Protein AF-A0A3P6GHQ1-F1 (afdb_monomer_lite)

Organism: Brassica oleracea (NCBI:txid3712)

Sequence (84 aa):
MRITSIRFETDCLDLVDMITNPVYWPTFVSELEMFQRLHEDFEDVSVSHIPRSRNGRADSLAKKARTKDYIFSHIDQIRPDGGA

Radius of gyration: 16.14 Å; chains: 1; bounding box: 36×50×38 Å

Foldseek 3Di:
DQAAEEEAEDQDPVVVCCQVPVVVVVVCVVVNVVVVVVVVSHNYYDYYYDHVVVVVVVVVVVVVVVPPPDDDDPDPPPDPDPDD

InterPro domains:
  IPR002156 Ribonuclease H domain [PF13456] (3-65)
  IPR012337 Ribonuclease H-like superfamily [SSF53098] (4-68)
  IPR036397 Ribonuclease H superfamily [G3DSA:3.30.420.10] (1-67)
  IPR044730 Ribonuclease H-like domain, plant type [cd06222] (6-63)

pLDDT: 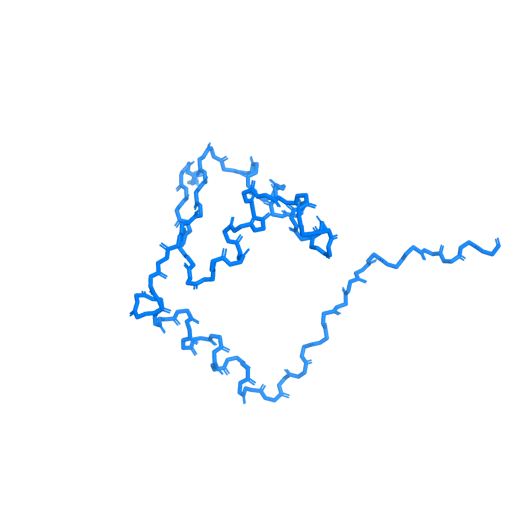mean 85.11, std 14.96, range [41.12, 98.06]

Structure (mmCIF, N/CA/C/O backbone):
data_AF-A0A3P6GHQ1-F1
#
_entry.id   AF-A0A3P6GHQ1-F1
#
loop_
_atom_site.group_PDB
_atom_site.id
_atom_site.type_symbol
_atom_site.label_atom_id
_atom_site.label_alt_id
_atom_site.label_comp_id
_atom_site.label_asym_id
_atom_site.label_entity_id
_atom_site.label_seq_id
_atom_site.pdbx_PDB_ins_code
_atom_site.Cartn_x
_atom_site.Cartn_y
_atom_site.Cartn_z
_atom_site.occupancy
_atom_site.B_iso_or_equiv
_atom_site.auth_seq_id
_atom_site.auth_comp_id
_atom_site.auth_asym_id
_atom_site.auth_atom_id
_atom_site.pdbx_PDB_model_num
ATOM 1 N N . MET A 1 1 ? -22.011 4.186 10.218 1.00 51.34 1 MET A N 1
ATOM 2 C CA . MET A 1 1 ? -21.180 2.969 10.138 1.00 51.34 1 MET A CA 1
ATOM 3 C C . MET A 1 1 ? -19.741 3.426 10.307 1.00 51.34 1 MET A C 1
ATOM 5 O O . MET A 1 1 ? -19.248 4.102 9.418 1.00 51.34 1 MET A O 1
ATOM 9 N N . ARG A 1 2 ? -19.132 3.215 11.480 1.00 64.56 2 ARG A N 1
ATOM 10 C CA . ARG A 1 2 ? -17.699 3.484 11.667 1.00 64.56 2 ARG A CA 1
ATOM 11 C C . ARG A 1 2 ? -16.960 2.253 11.161 1.00 64.56 2 ARG A C 1
ATOM 13 O O . ARG A 1 2 ? -17.297 1.148 11.578 1.00 64.56 2 ARG A O 1
ATOM 20 N N . ILE A 1 3 ? -16.058 2.429 10.206 1.00 67.12 3 ILE A N 1
ATOM 21 C CA . ILE A 1 3 ? -15.151 1.353 9.815 1.00 67.12 3 ILE A CA 1
ATOM 22 C C . ILE A 1 3 ? -14.083 1.322 10.903 1.00 67.12 3 ILE A C 1
ATOM 24 O O . ILE A 1 3 ? -13.387 2.310 11.092 1.00 67.12 3 ILE A O 1
ATOM 28 N N . THR A 1 4 ? -14.028 0.240 11.671 1.00 83.62 4 THR A N 1
ATOM 29 C CA . THR A 1 4 ? -13.122 0.128 12.821 1.00 83.62 4 THR A CA 1
ATOM 30 C C . THR A 1 4 ? -11.781 -0.478 12.420 1.00 83.62 4 THR A C 1
ATOM 32 O O . THR A 1 4 ? -10.753 -0.020 12.894 1.00 83.62 4 THR A O 1
ATOM 35 N N . SER A 1 5 ? -11.768 -1.438 11.489 1.00 89.56 5 SER A N 1
ATOM 36 C CA . SER A 1 5 ? -10.540 -2.080 11.003 1.00 89.56 5 SER A CA 1
ATOM 37 C C . SER A 1 5 ? -10.487 -2.137 9.475 1.00 89.56 5 SER A C 1
ATOM 39 O O . SER A 1 5 ? -11.476 -2.501 8.827 1.00 89.56 5 SER A O 1
ATOM 41 N N . ILE A 1 6 ? -9.334 -1.789 8.897 1.00 91.31 6 ILE A N 1
ATOM 42 C CA . ILE A 1 6 ? -9.053 -1.860 7.459 1.00 91.31 6 ILE A CA 1
ATOM 43 C C . ILE A 1 6 ? -7.778 -2.661 7.195 1.00 91.31 6 ILE A C 1
ATOM 45 O O . ILE A 1 6 ? -6.734 -2.474 7.814 1.00 91.31 6 ILE A O 1
ATOM 49 N N . ARG A 1 7 ? -7.855 -3.540 6.196 1.00 93.38 7 ARG A N 1
ATOM 50 C CA . ARG A 1 7 ? -6.722 -4.306 5.676 1.00 93.38 7 ARG A CA 1
ATOM 51 C C . ARG A 1 7 ? -6.490 -3.935 4.222 1.00 93.38 7 ARG A C 1
ATOM 53 O O . ARG A 1 7 ? -7.286 -4.291 3.356 1.00 93.38 7 ARG A O 1
ATOM 60 N N . PHE A 1 8 ? -5.404 -3.224 3.967 1.00 94.00 8 PHE A N 1
ATOM 61 C CA . PHE A 1 8 ? -4.917 -2.942 2.629 1.00 94.00 8 PHE A CA 1
ATOM 62 C C . PHE A 1 8 ? -3.929 -4.025 2.190 1.00 94.00 8 PHE A C 1
ATOM 64 O O . PHE A 1 8 ? -3.096 -4.508 2.961 1.00 94.00 8 PHE A O 1
ATOM 71 N N . GLU A 1 9 ? -4.005 -4.380 0.915 1.00 97.12 9 GLU A N 1
ATOM 72 C CA . GLU A 1 9 ? -3.085 -5.308 0.271 1.00 97.12 9 GLU A CA 1
ATOM 73 C C . GLU A 1 9 ? -2.455 -4.620 -0.944 1.00 97.12 9 GLU A C 1
ATOM 75 O O . GLU A 1 9 ? -3.137 -3.934 -1.708 1.00 97.12 9 GLU A O 1
ATOM 80 N N . THR A 1 10 ? -1.148 -4.795 -1.120 1.00 97.12 10 THR A N 1
ATOM 81 C CA . THR A 1 10 ? -0.377 -4.230 -2.234 1.00 97.12 10 THR A CA 1
ATOM 82 C C . THR A 1 10 ? 0.600 -5.264 -2.775 1.00 97.12 10 THR A C 1
ATOM 84 O O . THR A 1 10 ? 1.108 -6.087 -2.024 1.00 97.12 10 THR A O 1
ATOM 87 N N . ASP A 1 11 ? 0.897 -5.239 -4.070 1.00 97.50 11 ASP A N 1
ATOM 88 C CA . ASP A 1 11 ? 1.986 -6.030 -4.661 1.00 97.50 11 ASP A CA 1
ATOM 89 C C . ASP A 1 11 ? 3.301 -5.248 -4.785 1.00 97.50 11 ASP A C 1
ATOM 91 O O . ASP A 1 11 ? 4.259 -5.727 -5.388 1.00 97.50 11 ASP A O 1
ATOM 95 N N . CYS A 1 12 ? 3.353 -4.044 -4.211 1.00 96.06 12 CYS A N 1
ATOM 96 C CA . CYS A 1 12 ? 4.534 -3.193 -4.172 1.00 96.06 12 CYS A CA 1
ATOM 97 C C . CYS A 1 12 ? 5.231 -3.321 -2.812 1.00 96.06 12 CYS A C 1
ATOM 99 O O . CYS A 1 12 ? 4.739 -2.794 -1.813 1.00 96.06 12 CYS A O 1
ATOM 101 N N . LEU A 1 13 ? 6.376 -4.010 -2.773 1.00 96.44 13 LEU A N 1
ATOM 102 C CA . LEU A 1 13 ? 7.193 -4.117 -1.559 1.00 96.44 13 LEU A CA 1
ATOM 103 C C . LEU A 1 13 ? 7.744 -2.760 -1.118 1.00 96.44 13 LEU A C 1
ATOM 105 O O . LEU A 1 13 ? 7.724 -2.476 0.075 1.00 96.44 13 LEU A O 1
ATOM 109 N N . ASP A 1 14 ? 8.138 -1.907 -2.065 1.00 95.75 14 ASP A N 1
ATOM 110 C CA . ASP A 1 14 ? 8.643 -0.566 -1.760 1.00 95.75 14 ASP A CA 1
ATOM 111 C C . ASP A 1 14 ? 7.601 0.260 -1.000 1.00 95.75 14 ASP A C 1
ATOM 113 O O . ASP A 1 14 ? 7.949 0.985 -0.080 1.00 95.75 14 ASP A O 1
ATOM 117 N N . LEU A 1 15 ? 6.306 0.116 -1.314 1.00 95.06 15 LEU A N 1
ATOM 118 C CA . LEU A 1 15 ? 5.240 0.814 -0.584 1.00 95.06 15 LEU A CA 1
ATOM 119 C C . LEU A 1 15 ? 5.140 0.338 0.872 1.00 95.06 15 LEU A C 1
ATOM 121 O O . LEU A 1 15 ? 4.922 1.141 1.774 1.00 95.06 15 LEU A O 1
ATOM 125 N N . VAL A 1 16 ? 5.297 -0.965 1.109 1.00 95.44 16 VAL A N 1
ATOM 126 C CA . VAL A 1 16 ? 5.305 -1.515 2.473 1.00 95.44 16 VAL A CA 1
ATOM 127 C C . VAL A 1 16 ? 6.533 -1.017 3.234 1.00 95.44 16 VAL A C 1
ATOM 129 O O . VAL A 1 16 ? 6.418 -0.652 4.405 1.00 95.44 16 VAL A O 1
ATOM 132 N N . ASP A 1 17 ? 7.688 -0.950 2.571 1.00 95.81 17 ASP A N 1
ATOM 133 C CA . ASP A 1 17 ? 8.922 -0.439 3.166 1.00 95.81 17 ASP A CA 1
ATOM 134 C C . ASP A 1 17 ? 8.856 1.069 3.446 1.00 95.81 17 ASP A C 1
ATOM 136 O O . ASP A 1 17 ? 9.243 1.493 4.528 1.00 95.81 17 ASP A O 1
ATOM 140 N N . MET A 1 18 ? 8.262 1.866 2.552 1.00 95.31 18 MET A N 1
ATOM 141 C CA . MET A 1 18 ? 7.999 3.297 2.762 1.00 95.31 18 MET A CA 1
ATOM 142 C C . MET A 1 18 ? 7.182 3.556 4.029 1.00 95.31 18 MET A C 1
ATOM 144 O O . MET A 1 18 ? 7.476 4.480 4.781 1.00 95.31 18 MET A O 1
ATOM 148 N N . ILE A 1 19 ? 6.163 2.734 4.281 1.00 93.19 19 ILE A N 1
ATOM 149 C CA . ILE A 1 19 ? 5.289 2.882 5.451 1.00 93.19 19 ILE A CA 1
ATOM 150 C C . ILE A 1 19 ? 5.991 2.398 6.726 1.00 93.19 19 ILE A C 1
ATOM 152 O O . ILE A 1 19 ? 5.837 3.002 7.785 1.00 93.19 19 ILE A O 1
ATOM 156 N N . THR A 1 20 ? 6.758 1.311 6.634 1.00 93.94 20 THR A N 1
ATOM 157 C CA . THR A 1 20 ? 7.416 0.693 7.797 1.00 93.94 20 THR A CA 1
ATOM 158 C C . THR A 1 20 ? 8.684 1.447 8.204 1.00 93.94 20 THR A C 1
ATOM 160 O O . THR A 1 20 ? 8.972 1.587 9.390 1.00 93.94 20 THR A O 1
ATOM 163 N N . ASN A 1 21 ? 9.431 1.955 7.225 1.00 95.25 21 ASN A N 1
ATOM 164 C CA . ASN A 1 21 ? 10.726 2.606 7.388 1.00 95.25 21 ASN A CA 1
ATOM 165 C C . ASN A 1 21 ? 10.774 3.966 6.656 1.00 95.25 21 ASN A C 1
ATOM 167 O O . ASN A 1 21 ? 11.639 4.185 5.801 1.00 95.25 21 ASN A O 1
ATOM 171 N N . PRO A 1 22 ? 9.894 4.924 7.003 1.00 93.50 22 PRO A N 1
ATOM 172 C CA . PRO A 1 22 ? 9.729 6.181 6.262 1.00 93.50 22 PRO A CA 1
ATOM 173 C C . PRO A 1 22 ? 11.002 7.040 6.198 1.00 93.50 22 PRO A C 1
ATOM 175 O O . PRO A 1 22 ? 11.202 7.795 5.250 1.00 93.50 22 PRO A O 1
ATOM 178 N N . VAL A 1 23 ? 11.913 6.887 7.166 1.00 93.62 23 VAL A N 1
ATOM 179 C CA . VAL A 1 23 ? 13.208 7.591 7.214 1.00 93.62 23 VAL A CA 1
ATOM 180 C C . VAL A 1 23 ? 14.090 7.305 5.992 1.00 93.62 23 VAL A C 1
ATOM 182 O O . VAL A 1 23 ? 14.873 8.168 5.600 1.00 93.62 23 VAL A O 1
ATOM 185 N N . TYR A 1 24 ? 13.966 6.130 5.366 1.00 95.75 24 TYR A N 1
ATOM 186 C CA . TYR A 1 24 ? 14.744 5.787 4.168 1.00 95.75 24 TYR A CA 1
ATOM 187 C C . TYR A 1 24 ? 14.118 6.297 2.864 1.00 95.75 24 TYR A C 1
ATOM 189 O O . TYR A 1 24 ? 14.742 6.196 1.809 1.00 95.75 24 TYR A O 1
ATOM 197 N N . TRP A 1 25 ? 12.930 6.903 2.938 1.00 94.81 25 TRP A N 1
ATOM 198 C CA . TRP A 1 25 ? 12.150 7.358 1.788 1.00 94.81 25 TRP A CA 1
ATOM 199 C C . TRP A 1 25 ? 11.825 8.862 1.861 1.00 94.81 25 TRP A C 1
ATOM 201 O O . TRP A 1 25 ? 10.664 9.256 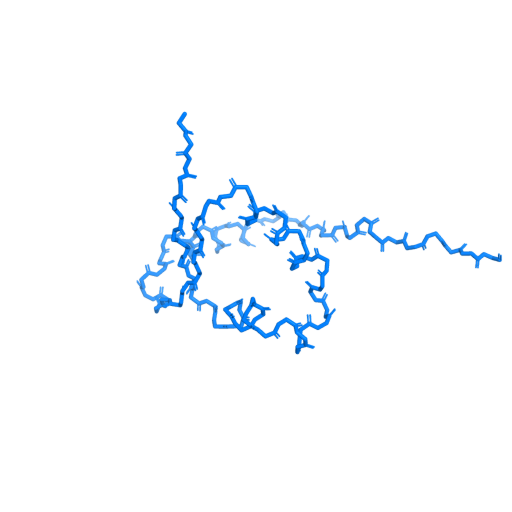1.738 1.00 94.81 25 TRP A O 1
ATOM 211 N N . PRO A 1 26 ? 12.837 9.742 2.019 1.00 93.44 26 PRO A N 1
ATOM 212 C CA . PRO A 1 26 ? 12.632 11.170 2.281 1.00 93.44 26 PRO A CA 1
ATOM 213 C C . PRO A 1 26 ? 11.926 11.920 1.142 1.00 93.44 26 PRO A C 1
ATOM 215 O O . PRO A 1 26 ? 11.372 12.992 1.360 1.00 93.44 26 PRO A O 1
ATOM 218 N N . THR A 1 27 ? 11.927 11.370 -0.075 1.00 93.69 27 THR A N 1
ATOM 219 C CA . THR A 1 27 ? 11.203 11.942 -1.219 1.00 93.69 27 THR A CA 1
ATOM 220 C C . THR A 1 27 ? 9.684 11.880 -1.048 1.00 93.69 27 THR A C 1
ATOM 222 O O . THR A 1 27 ? 9.001 12.699 -1.644 1.00 93.69 27 THR A O 1
ATOM 225 N N . PHE A 1 28 ? 9.165 10.963 -0.224 1.00 90.56 28 PHE A N 1
ATOM 226 C CA . PHE A 1 28 ? 7.726 10.710 -0.062 1.00 90.56 28 PHE A CA 1
ATOM 227 C C . PHE A 1 28 ? 7.161 11.225 1.270 1.00 90.56 28 PHE A C 1
ATOM 229 O O . PHE A 1 28 ? 6.124 10.756 1.738 1.00 90.56 28 PHE A O 1
ATOM 236 N N . VAL A 1 29 ? 7.865 12.144 1.942 1.00 91.00 29 VAL A N 1
ATOM 237 C CA . VAL A 1 29 ? 7.481 12.628 3.281 1.00 91.00 29 VAL A CA 1
ATOM 238 C C . VAL A 1 29 ? 6.070 13.210 3.280 1.00 91.00 29 VAL A C 1
ATOM 240 O O . VAL A 1 29 ? 5.280 12.886 4.162 1.00 91.00 29 VAL A O 1
ATOM 243 N N . SER A 1 30 ? 5.722 14.023 2.283 1.00 90.38 30 SER A N 1
ATOM 244 C CA . SER A 1 30 ? 4.414 14.682 2.222 1.00 90.38 30 SER A CA 1
ATOM 245 C C . SER A 1 30 ? 3.266 13.688 2.029 1.00 90.38 30 SER A C 1
ATOM 247 O O . SER A 1 30 ? 2.211 13.814 2.654 1.00 90.38 30 SER A O 1
ATOM 249 N N . GLU A 1 31 ? 3.470 12.661 1.211 1.00 92.00 31 GLU A N 1
ATOM 250 C CA . GLU A 1 31 ? 2.511 11.586 0.982 1.00 92.00 31 GLU A CA 1
ATOM 251 C C . GLU A 1 31 ? 2.375 10.684 2.208 1.00 92.00 31 GLU A C 1
ATOM 253 O O . GLU A 1 31 ? 1.261 10.290 2.555 1.00 92.00 31 GLU A O 1
ATOM 258 N N . LEU A 1 32 ? 3.482 10.389 2.894 1.00 92.19 32 LEU A N 1
ATOM 259 C CA . LEU A 1 32 ? 3.486 9.590 4.118 1.00 92.19 32 LEU A CA 1
ATOM 260 C C . LEU A 1 32 ? 2.809 10.326 5.282 1.00 92.19 32 LEU A C 1
ATOM 262 O O . LEU A 1 32 ? 2.048 9.707 6.023 1.00 92.19 32 LEU A O 1
ATOM 266 N N . GLU A 1 33 ? 2.993 11.642 5.407 1.00 92.50 33 GLU A N 1
ATOM 267 C CA . GLU A 1 33 ? 2.252 12.470 6.368 1.00 92.50 33 GLU A CA 1
ATOM 268 C C . GLU A 1 33 ? 0.748 12.480 6.069 1.00 92.50 33 GLU A C 1
ATOM 270 O O . GLU A 1 33 ? -0.075 12.336 6.975 1.00 92.50 33 GLU A O 1
ATOM 275 N N . MET A 1 34 ? 0.364 12.622 4.796 1.00 91.44 34 MET A N 1
ATOM 276 C CA . MET A 1 34 ? -1.042 12.550 4.393 1.00 91.44 34 MET A CA 1
ATOM 277 C C . MET A 1 34 ? -1.636 11.169 4.688 1.00 91.44 34 MET A C 1
ATOM 279 O O . MET A 1 34 ? -2.752 11.073 5.202 1.00 91.44 34 MET A O 1
ATOM 283 N N . PHE A 1 35 ? -0.887 10.105 4.399 1.00 90.50 35 PHE A N 1
ATOM 284 C CA . PHE A 1 35 ? -1.278 8.737 4.711 1.00 90.50 35 PHE A CA 1
ATOM 285 C C . PHE A 1 35 ? -1.471 8.532 6.219 1.00 90.50 35 PHE A C 1
ATOM 287 O O . PHE A 1 35 ? -2.477 7.951 6.616 1.00 90.50 35 PHE A O 1
ATOM 294 N N . GLN A 1 36 ? -0.572 9.052 7.061 1.00 90.12 36 GLN A N 1
ATOM 295 C CA . GLN A 1 36 ? -0.712 8.971 8.518 1.00 90.12 36 GLN A CA 1
ATOM 296 C C . GLN A 1 36 ? -1.965 9.690 9.025 1.00 90.12 36 GLN A C 1
ATOM 298 O O . GLN A 1 36 ? -2.699 9.125 9.829 1.00 90.12 36 GLN A O 1
ATOM 303 N N . ARG A 1 37 ? -2.281 10.881 8.503 1.00 90.94 37 ARG A N 1
ATOM 304 C CA . ARG A 1 37 ? -3.523 11.590 8.868 1.00 90.94 37 ARG A CA 1
ATOM 305 C C . ARG A 1 37 ? -4.771 10.786 8.509 1.00 90.94 37 ARG A C 1
ATOM 307 O O . ARG A 1 37 ? -5.695 10.707 9.303 1.00 90.94 37 ARG A O 1
ATOM 314 N N . LEU A 1 38 ? -4.785 10.162 7.331 1.00 87.94 38 LEU A N 1
ATOM 315 C CA . LEU A 1 38 ? -5.885 9.281 6.921 1.00 87.94 38 LEU A CA 1
ATOM 316 C C . LEU A 1 38 ? -5.958 8.011 7.776 1.00 87.94 38 LEU A C 1
ATOM 318 O O . LEU A 1 38 ? -7.039 7.478 7.995 1.00 87.94 38 LEU A O 1
ATOM 322 N N . HIS A 1 39 ? -4.816 7.506 8.238 1.00 87.25 39 HIS A N 1
ATOM 323 C CA . HIS A 1 39 ? -4.748 6.346 9.118 1.00 87.25 39 HIS A CA 1
ATOM 324 C C . HIS A 1 39 ? -5.367 6.639 10.494 1.00 87.25 39 HIS A C 1
ATOM 326 O O . HIS A 1 39 ? -6.026 5.767 11.052 1.00 87.25 39 HIS A O 1
ATOM 332 N N . GLU A 1 40 ? -5.194 7.851 11.032 1.00 88.25 40 GLU A N 1
ATOM 333 C CA . GLU A 1 40 ? -5.766 8.278 12.321 1.00 88.25 40 GLU A CA 1
ATOM 334 C C . GLU A 1 40 ? -7.309 8.294 12.342 1.00 88.25 40 GLU A C 1
ATOM 336 O O . GLU A 1 40 ? -7.906 8.228 13.417 1.00 88.25 40 GLU A O 1
ATOM 341 N N . ASP A 1 41 ? -7.964 8.308 11.175 1.00 87.94 41 ASP A N 1
ATOM 342 C CA . ASP A 1 41 ? -9.429 8.242 11.059 1.00 87.94 41 ASP A CA 1
ATOM 343 C C . ASP A 1 41 ? -10.009 6.835 11.346 1.00 87.94 41 ASP A C 1
ATOM 345 O O . ASP A 1 41 ? -11.234 6.668 11.423 1.00 87.94 41 ASP A O 1
ATOM 349 N N . PHE A 1 42 ? -9.157 5.816 11.515 1.00 88.31 42 PHE A N 1
ATOM 350 C CA . PHE A 1 42 ? -9.537 4.416 11.731 1.00 88.31 42 PHE A CA 1
ATOM 351 C C . PHE A 1 42 ? -8.908 3.852 13.016 1.00 88.31 42 PHE A C 1
ATOM 353 O O . PHE A 1 42 ? -7.837 4.279 13.437 1.00 88.31 42 PHE A O 1
ATOM 360 N N . GLU A 1 43 ? -9.560 2.871 13.653 1.00 88.81 43 GLU A N 1
ATOM 361 C CA . GLU A 1 43 ? -9.046 2.286 14.908 1.00 88.81 43 GLU A CA 1
ATOM 362 C C . GLU A 1 43 ? -7.889 1.305 14.659 1.00 88.81 43 GLU A C 1
ATOM 364 O O . GLU A 1 43 ? -6.968 1.218 15.466 1.00 88.81 43 GLU A O 1
ATOM 369 N N . ASP A 1 44 ? -7.938 0.569 13.547 1.00 89.69 44 ASP A N 1
ATOM 370 C CA . ASP A 1 44 ? -6.933 -0.418 13.158 1.00 89.69 44 ASP A CA 1
ATOM 371 C C . ASP A 1 44 ? -6.740 -0.414 11.638 1.00 89.69 44 ASP A C 1
ATOM 373 O O . ASP A 1 44 ? -7.682 -0.614 10.868 1.00 89.69 44 ASP A O 1
ATOM 377 N N . VAL A 1 45 ? -5.511 -0.197 11.180 1.00 91.31 45 VAL A N 1
ATOM 378 C CA . VAL A 1 45 ? -5.169 -0.241 9.758 1.00 91.31 45 VAL A CA 1
ATOM 379 C C . VAL A 1 45 ? -3.900 -1.053 9.584 1.00 91.31 45 VAL A C 1
ATOM 381 O O . VAL A 1 45 ? -2.917 -0.890 10.299 1.00 91.31 45 VAL A O 1
ATOM 384 N N . SER A 1 46 ? -3.907 -1.927 8.585 1.00 92.38 46 SER A N 1
ATOM 385 C CA . SER A 1 46 ? -2.719 -2.672 8.184 1.00 92.38 46 SER A CA 1
ATOM 386 C C . SER A 1 46 ? -2.541 -2.627 6.678 1.00 92.38 46 SER A C 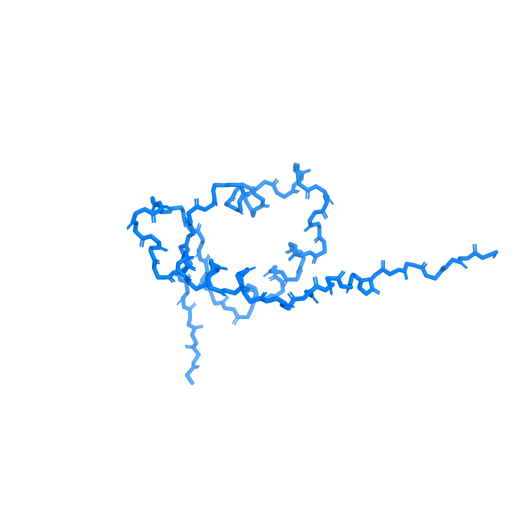1
ATOM 388 O O . SER A 1 46 ? -3.511 -2.627 5.919 1.00 92.38 46 SER A O 1
ATOM 390 N N . VAL A 1 47 ? -1.283 -2.606 6.247 1.00 95.00 47 VAL A N 1
ATOM 391 C CA . VAL A 1 47 ? -0.888 -2.709 4.844 1.00 95.00 47 VAL A CA 1
ATOM 392 C C . VAL A 1 47 ? 0.039 -3.908 4.723 1.00 95.00 47 VAL A C 1
ATOM 394 O O . VAL A 1 47 ? 1.027 -4.006 5.445 1.00 95.00 47 VAL A O 1
ATOM 397 N N . SER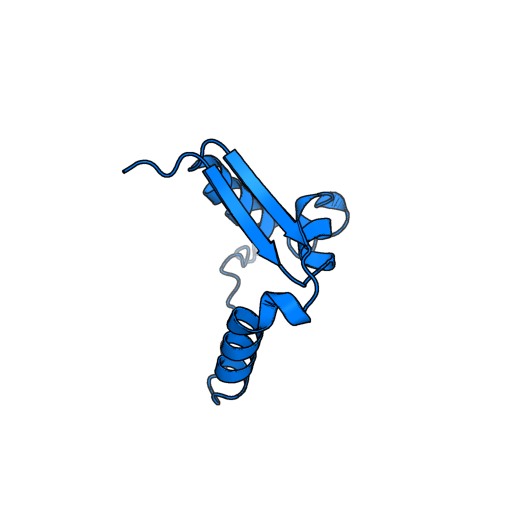 A 1 48 ? -0.289 -4.845 3.838 1.00 96.19 48 SER A N 1
ATOM 398 C CA . SER A 1 48 ? 0.492 -6.071 3.665 1.00 96.19 48 SER A CA 1
ATOM 399 C C . SER A 1 48 ? 0.803 -6.353 2.204 1.00 96.19 48 SER A C 1
ATOM 401 O O . SER A 1 48 ? 0.046 -5.994 1.299 1.00 96.19 48 SER A O 1
ATOM 403 N N . HIS A 1 49 ? 1.939 -7.007 1.977 1.00 97.94 49 HIS A N 1
ATOM 404 C CA . HIS A 1 49 ? 2.331 -7.420 0.641 1.00 97.94 49 HIS A CA 1
ATOM 405 C C . HIS A 1 49 ? 1.597 -8.697 0.207 1.00 97.94 49 HIS A C 1
ATOM 407 O O . HIS A 1 49 ? 1.560 -9.690 0.940 1.00 97.94 49 HIS A O 1
ATOM 413 N N . ILE A 1 50 ? 1.104 -8.705 -1.030 1.00 98.06 50 ILE A N 1
ATOM 414 C CA . ILE A 1 50 ? 0.587 -9.883 -1.727 1.00 98.06 50 ILE A CA 1
ATOM 415 C C . ILE A 1 50 ? 1.313 -10.081 -3.064 1.00 98.06 50 ILE A C 1
ATOM 417 O O . ILE A 1 50 ? 1.677 -9.113 -3.721 1.00 98.06 50 ILE A O 1
ATOM 421 N N . PRO A 1 51 ? 1.485 -11.325 -3.545 1.00 97.62 51 PRO A N 1
ATOM 422 C CA . PRO A 1 51 ? 1.989 -11.564 -4.893 1.00 97.62 51 PRO A CA 1
ATOM 423 C C . PRO A 1 51 ? 1.152 -10.839 -5.954 1.00 97.62 51 PRO A C 1
ATOM 425 O O . PRO A 1 51 ? -0.078 -10.860 -5.897 1.00 97.62 51 PRO A O 1
ATOM 428 N N . ARG A 1 52 ? 1.797 -10.303 -6.996 1.00 95.50 52 ARG A N 1
ATOM 429 C CA . ARG A 1 52 ? 1.119 -9.631 -8.122 1.00 95.50 52 ARG A CA 1
ATOM 430 C C . ARG A 1 52 ? 0.024 -10.470 -8.784 1.00 95.50 52 ARG A C 1
ATOM 432 O O . ARG A 1 52 ? -0.994 -9.932 -9.211 1.00 95.50 52 ARG A O 1
ATOM 439 N N . SER A 1 53 ? 0.186 -11.794 -8.816 1.00 96.25 53 SER A N 1
ATOM 440 C CA . SER A 1 53 ? -0.838 -12.731 -9.308 1.00 96.25 53 SER A CA 1
ATOM 441 C C . SER A 1 53 ? -2.145 -12.681 -8.507 1.00 96.25 53 SER A C 1
ATOM 443 O O . SER A 1 53 ? -3.203 -13.000 -9.045 1.00 96.25 53 SER A O 1
ATOM 445 N N . ARG A 1 54 ? -2.090 -12.245 -7.243 1.00 97.19 54 ARG A N 1
ATOM 446 C CA . ARG A 1 54 ? -3.243 -12.032 -6.360 1.00 97.19 54 ARG A CA 1
ATOM 447 C C . ARG A 1 54 ? -3.772 -10.594 -6.394 1.00 97.19 54 ARG A C 1
ATOM 449 O O . ARG A 1 54 ? -4.899 -10.379 -5.966 1.00 97.19 54 ARG A O 1
ATOM 456 N N . ASN A 1 55 ? -3.033 -9.641 -6.974 1.00 97.00 55 ASN A N 1
ATOM 457 C CA . ASN A 1 55 ? -3.449 -8.238 -7.124 1.00 97.00 55 ASN A CA 1
ATOM 458 C C . ASN A 1 55 ? -4.011 -7.901 -8.527 1.00 97.00 55 ASN A C 1
ATOM 460 O O . ASN A 1 55 ? -4.001 -6.752 -8.974 1.00 97.00 55 ASN A O 1
ATOM 464 N N . GLY A 1 56 ? -4.503 -8.905 -9.263 1.00 96.88 56 GLY A N 1
ATOM 465 C CA . GLY A 1 56 ? -4.823 -8.770 -10.691 1.00 96.88 56 GLY A CA 1
ATOM 466 C C . GLY A 1 56 ? -5.870 -7.698 -11.023 1.00 96.88 56 GLY A C 1
ATOM 467 O O . GLY A 1 56 ? -5.792 -7.057 -12.074 1.00 96.88 56 GLY A O 1
ATOM 468 N N . ARG A 1 57 ? -6.837 -7.452 -10.127 1.00 96.44 57 ARG A N 1
ATOM 469 C CA . ARG A 1 57 ? -7.861 -6.417 -10.340 1.00 96.44 57 ARG A CA 1
ATOM 470 C C . ARG A 1 57 ? -7.266 -5.010 -10.268 1.00 96.44 57 ARG A C 1
ATOM 472 O O . ARG A 1 57 ? -7.526 -4.219 -11.173 1.00 96.44 57 ARG A O 1
ATOM 479 N N . ALA A 1 58 ? -6.481 -4.706 -9.234 1.00 96.25 58 ALA A N 1
ATOM 480 C CA . ALA A 1 58 ? -5.843 -3.399 -9.094 1.00 96.25 58 ALA A CA 1
ATOM 481 C C . ALA A 1 58 ? -4.824 -3.165 -10.219 1.00 96.25 58 ALA A C 1
ATOM 483 O O . ALA A 1 58 ? -4.843 -2.110 -10.849 1.00 96.25 58 ALA A O 1
ATOM 484 N N . ASP A 1 59 ? -4.029 -4.186 -10.558 1.00 94.94 59 ASP A N 1
ATOM 485 C CA . ASP A 1 59 ? -3.083 -4.135 -11.675 1.00 94.94 59 ASP A CA 1
ATOM 486 C C . ASP A 1 59 ? -3.775 -3.827 -13.015 1.00 94.94 59 ASP A C 1
ATOM 488 O O . ASP A 1 59 ? -3.353 -2.943 -13.763 1.00 94.94 59 ASP A O 1
ATOM 492 N N . SER A 1 60 ? -4.886 -4.512 -13.313 1.00 94.88 60 SER A N 1
ATOM 493 C CA . SER A 1 60 ? -5.660 -4.262 -14.534 1.00 94.88 60 SER A CA 1
ATOM 494 C C . SER A 1 60 ? -6.191 -2.828 -14.591 1.00 94.88 60 SER A C 1
ATOM 496 O O . SER A 1 60 ? -6.136 -2.194 -15.647 1.00 94.8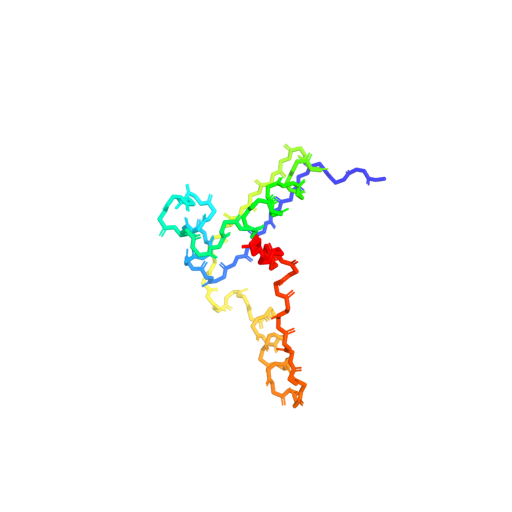8 60 SER A O 1
ATOM 498 N N . LEU A 1 61 ? -6.683 -2.297 -13.468 1.00 94.19 61 LEU A N 1
ATOM 499 C CA . LEU A 1 61 ? -7.180 -0.922 -13.385 1.00 94.19 61 LEU A CA 1
ATOM 500 C C . LEU A 1 61 ? -6.054 0.097 -13.593 1.00 94.19 61 LEU A C 1
ATOM 502 O O . LEU A 1 61 ? -6.214 1.001 -14.412 1.00 94.19 61 LEU A O 1
ATOM 506 N N . ALA A 1 62 ? -4.908 -0.088 -12.937 1.00 91.44 62 ALA A N 1
ATOM 507 C CA . ALA A 1 62 ? -3.743 0.781 -13.091 1.00 91.44 62 ALA A CA 1
ATOM 508 C C . ALA A 1 62 ? -3.219 0.783 -14.539 1.00 91.44 62 ALA A C 1
ATOM 510 O O . ALA A 1 62 ? -2.990 1.843 -15.124 1.00 91.44 62 ALA A O 1
ATOM 511 N N . LYS A 1 63 ? -3.111 -0.394 -15.171 1.00 90.94 63 LYS A N 1
ATOM 512 C CA . LYS A 1 63 ? -2.716 -0.528 -16.586 1.00 90.94 63 LYS A CA 1
ATOM 513 C C . LYS A 1 63 ? -3.703 0.153 -17.534 1.00 90.94 63 LYS A C 1
ATOM 515 O O . LYS A 1 63 ? -3.290 0.844 -18.465 1.00 90.94 63 LYS A O 1
ATOM 520 N N . LYS A 1 64 ? -5.008 -0.010 -17.300 1.00 91.31 64 LYS A N 1
ATOM 521 C CA . LYS A 1 64 ? -6.053 0.667 -18.086 1.00 91.31 64 LYS A CA 1
ATOM 522 C C . LYS A 1 64 ? -6.010 2.181 -17.913 1.00 91.31 64 LYS A C 1
ATOM 524 O O . LYS A 1 64 ? -6.251 2.892 -18.876 1.00 91.31 64 LYS A O 1
ATOM 529 N N . ALA A 1 65 ? -5.710 2.681 -16.716 1.00 88.75 65 ALA A N 1
ATOM 530 C CA . ALA A 1 65 ? -5.554 4.114 -16.487 1.00 88.75 65 ALA A CA 1
ATOM 531 C C . ALA A 1 65 ? -4.330 4.666 -17.230 1.00 88.75 65 ALA A C 1
ATOM 533 O O . ALA A 1 65 ? -4.457 5.651 -17.942 1.00 88.75 65 ALA A O 1
ATOM 534 N N . ARG A 1 66 ? -3.183 3.978 -17.152 1.00 84.88 66 ARG A N 1
ATOM 535 C CA . ARG A 1 66 ? -1.937 4.378 -17.830 1.00 84.88 66 ARG A CA 1
ATOM 536 C C . ARG A 1 66 ? -2.027 4.371 -19.360 1.00 84.88 66 ARG A C 1
ATOM 538 O O . ARG A 1 66 ? -1.304 5.104 -20.016 1.00 84.88 66 ARG A O 1
ATOM 545 N N . THR A 1 67 ? -2.862 3.502 -19.926 1.00 85.50 67 THR A N 1
ATOM 546 C CA . THR A 1 67 ? -3.061 3.395 -21.385 1.00 85.50 67 THR A CA 1
ATOM 547 C C . THR A 1 67 ? -4.065 4.405 -21.928 1.00 85.50 67 THR A C 1
ATOM 549 O O . THR A 1 67 ? -4.154 4.574 -23.142 1.00 85.50 67 THR A O 1
ATOM 552 N N . LYS A 1 68 ? -4.816 5.086 -21.057 1.00 78.31 68 LYS A N 1
ATOM 553 C CA . LYS A 1 68 ? -5.582 6.262 -21.459 1.00 78.31 68 LYS A CA 1
ATOM 554 C C . LYS A 1 68 ? -4.597 7.416 -21.602 1.00 78.31 68 LYS A C 1
ATOM 556 O O . LYS A 1 68 ? -3.811 7.648 -20.693 1.00 78.31 68 LYS A O 1
ATOM 561 N N . ASP A 1 69 ? -4.675 8.139 -22.712 1.00 67.44 69 ASP A N 1
ATOM 562 C CA . ASP A 1 69 ? -3.804 9.273 -23.071 1.00 67.44 69 ASP A CA 1
ATOM 563 C C . ASP A 1 69 ? -4.047 10.529 -22.199 1.00 67.44 69 ASP A C 1
ATOM 565 O O . ASP A 1 69 ? -3.979 11.670 -22.646 1.00 67.44 69 ASP A O 1
ATOM 569 N N . TYR A 1 70 ? -4.408 10.324 -20.931 1.00 67.56 70 TYR A N 1
ATOM 570 C CA . TYR A 1 70 ? -4.536 11.380 -19.943 1.00 67.56 70 TYR A CA 1
ATOM 571 C C . TYR A 1 70 ? -3.175 11.607 -19.298 1.00 67.56 70 TYR A C 1
ATOM 573 O O . TYR A 1 70 ? -2.702 10.806 -18.491 1.00 67.56 70 TYR A O 1
ATOM 581 N N . ILE A 1 71 ? -2.559 12.735 -19.639 1.00 63.66 71 ILE A N 1
ATOM 582 C CA . ILE A 1 71 ? -1.391 13.247 -18.929 1.00 63.66 71 ILE A CA 1
ATOM 583 C C . ILE A 1 71 ? -1.880 13.763 -17.573 1.00 63.66 71 ILE A C 1
ATOM 585 O O . ILE A 1 71 ? -2.449 14.849 -17.472 1.00 63.66 71 ILE A O 1
ATOM 589 N N . PHE A 1 72 ? -1.685 12.971 -16.522 1.00 65.56 72 PHE A N 1
ATOM 590 C CA . PHE A 1 72 ? -1.829 13.451 -15.153 1.00 65.56 72 PHE A CA 1
ATOM 591 C C . PHE A 1 72 ? -0.522 14.141 -14.753 1.00 65.56 72 PHE A C 1
ATOM 593 O O . PHE A 1 72 ? 0.499 13.476 -14.595 1.00 65.56 72 PHE A O 1
ATOM 600 N N . SER A 1 73 ? -0.533 15.463 -14.583 1.00 64.62 73 SER A N 1
ATOM 601 C CA . SER A 1 73 ? 0.538 16.145 -13.855 1.00 64.62 73 SER A CA 1
ATOM 602 C C . SER A 1 73 ? 0.217 16.079 -12.365 1.00 64.62 73 SER A C 1
ATOM 604 O O . SER A 1 73 ? -0.765 16.680 -11.924 1.00 64.62 73 SER A O 1
ATOM 606 N N . HIS A 1 74 ? 1.024 15.350 -11.594 1.00 65.12 74 HIS A N 1
ATOM 607 C CA . HIS A 1 74 ? 1.030 15.511 -10.144 1.00 65.12 74 HIS A CA 1
ATOM 608 C C . HIS A 1 74 ? 1.573 16.914 -9.851 1.00 65.12 74 HIS A C 1
ATOM 610 O O . HIS A 1 74 ? 2.712 17.219 -10.199 1.00 65.12 74 HIS A O 1
ATO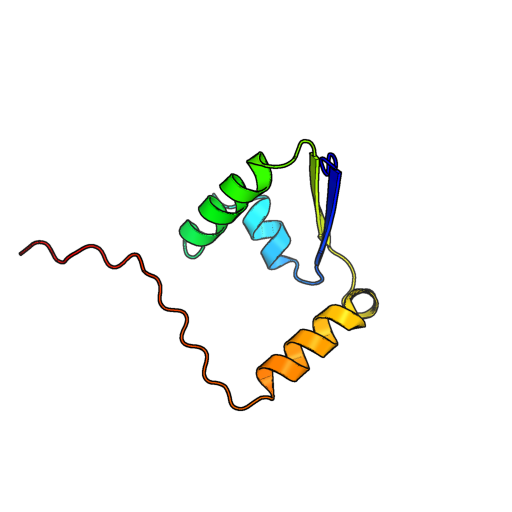M 616 N N . ILE A 1 75 ? 0.722 17.798 -9.330 1.00 59.50 75 ILE A N 1
ATOM 617 C CA . ILE A 1 75 ? 1.132 19.129 -8.887 1.00 59.50 75 ILE A CA 1
ATOM 618 C C . ILE A 1 75 ? 1.292 19.038 -7.377 1.00 59.50 75 ILE A C 1
ATOM 620 O O . ILE A 1 75 ? 0.298 19.107 -6.652 1.00 59.50 75 ILE A O 1
ATOM 624 N N . ASP A 1 76 ? 2.532 18.885 -6.917 1.00 59.25 76 ASP A N 1
ATOM 625 C CA . ASP A 1 76 ? 2.864 19.101 -5.515 1.00 59.25 76 ASP A CA 1
ATOM 626 C C . ASP A 1 76 ? 2.522 20.550 -5.170 1.00 59.25 76 ASP A C 1
ATOM 628 O O . ASP A 1 76 ? 3.151 21.497 -5.645 1.00 59.25 76 ASP A O 1
ATOM 632 N N . GLN A 1 77 ? 1.474 20.745 -4.370 1.00 57.78 77 GLN A N 1
ATOM 633 C CA . GLN A 1 77 ? 1.035 22.080 -3.951 1.00 57.78 77 GLN A CA 1
ATOM 634 C C . GLN A 1 77 ? 2.016 22.740 -2.966 1.00 57.78 77 GLN A C 1
ATOM 636 O O . GLN A 1 77 ? 1.840 23.900 -2.604 1.00 57.78 77 GLN A O 1
ATOM 641 N N . ILE A 1 78 ? 3.069 22.032 -2.553 1.00 58.97 78 ILE A N 1
ATOM 642 C CA . ILE A 1 78 ? 4.081 22.508 -1.613 1.00 58.97 78 ILE A CA 1
ATOM 643 C C . ILE A 1 78 ? 5.231 23.140 -2.402 1.00 58.97 78 ILE A C 1
ATOM 645 O O . ILE A 1 78 ? 6.361 22.661 -2.406 1.00 58.97 78 ILE A O 1
ATOM 649 N N . ARG A 1 79 ? 4.955 24.238 -3.105 1.00 52.84 79 ARG A N 1
ATOM 650 C CA . ARG A 1 79 ? 6.032 25.139 -3.517 1.00 52.84 79 ARG A CA 1
ATOM 651 C C . ARG A 1 79 ? 6.203 26.135 -2.371 1.00 52.84 79 ARG A C 1
ATOM 653 O O . ARG A 1 79 ? 5.271 26.907 -2.156 1.00 52.84 79 ARG A O 1
ATOM 660 N N . PRO A 1 80 ? 7.310 26.126 -1.604 1.00 55.03 80 PRO A N 1
ATOM 661 C CA . PRO A 1 80 ? 7.537 27.206 -0.661 1.00 55.03 80 PRO A CA 1
ATOM 662 C C . PRO A 1 80 ? 7.648 28.476 -1.500 1.00 55.03 80 PRO A C 1
ATOM 664 O O . PRO A 1 80 ? 8.409 28.515 -2.474 1.00 55.03 80 PRO A O 1
ATOM 667 N N . ASP A 1 81 ? 6.821 29.470 -1.187 1.00 55.25 81 ASP A N 1
ATOM 668 C CA . ASP A 1 81 ? 6.924 30.781 -1.806 1.00 55.25 81 ASP A CA 1
ATOM 669 C C . ASP A 1 81 ? 8.377 31.230 -1.679 1.00 55.25 81 ASP A C 1
ATOM 671 O O . ASP A 1 81 ? 8.930 31.285 -0.579 1.00 55.25 81 ASP A O 1
ATOM 675 N N . GLY A 1 82 ? 9.021 31.443 -2.827 1.00 55.47 82 GLY A N 1
ATOM 676 C CA . GLY A 1 82 ? 10.396 31.901 -2.885 1.00 55.47 82 GLY A CA 1
ATOM 677 C C . GLY A 1 82 ? 10.501 33.209 -2.117 1.00 55.47 82 GLY A C 1
ATOM 678 O O . GLY A 1 82 ? 10.078 34.251 -2.613 1.00 55.47 82 GLY A O 1
ATOM 679 N N . GLY A 1 83 ? 11.038 33.131 -0.900 1.00 47.09 83 GLY A N 1
ATOM 680 C CA . GLY A 1 83 ? 11.476 34.290 -0.145 1.00 47.09 83 GLY A CA 1
ATOM 681 C C . GLY A 1 83 ? 12.635 34.924 -0.900 1.00 47.09 83 GLY A C 1
ATOM 682 O O . GLY A 1 83 ? 13.718 34.342 -0.964 1.00 47.09 83 GLY A O 1
ATOM 683 N N . ALA A 1 84 ? 12.350 36.060 -1.530 1.00 41.12 84 ALA A N 1
ATOM 684 C CA . ALA A 1 84 ? 13.348 37.027 -1.967 1.00 41.12 84 ALA A CA 1
ATOM 685 C C . ALA A 1 84 ? 13.938 37.764 -0.757 1.00 41.12 84 ALA A C 1
ATOM 687 O O . ALA A 1 84 ? 13.197 37.945 0.238 1.00 41.12 84 ALA A O 1
#

Secondary structure (DSSP, 8-state):
----EEEEEES-HHHHHHHH-GGG-GGGHHHHHHHHHHHTTSSEEEEEE--GGG-HHHHHHHHHHHHS--------S-------